Protein AF-A0A2V7BPC4-F1 (afdb_monomer_lite)

Secondary structure (DSSP, 8-state):
-----EEEEEE-HHHHHHHHTPPP-SSPPEEEEEEEEEEEETTEEEEE-SEEEEEEE-SSSEEEEEEE-S-SEEEEEGGGEEEEEE-SSTT------PPPP-

Radius of gyration: 13.96 Å; chains: 1; bounding box: 40×23×40 Å

Foldseek 3Di:
DPPFWWKKFKFWQVVVCVVLVHDDDPDGWIKIFTFTFDDADPFFTKGQGQWMWTQDDDPAGTDIDIRGDPDRIDTDGPNGTPDMGTDPDPDDDDDDDTDHDD

Structure (mmCIF, N/CA/C/O backbone):
data_AF-A0A2V7BPC4-F1
#
_entry.id   AF-A0A2V7BPC4-F1
#
loop_
_atom_site.group_PDB
_atom_site.id
_atom_site.type_symbol
_atom_site.label_atom_id
_atom_site.label_alt_id
_atom_site.label_comp_id
_atom_site.label_asym_id
_atom_site.label_entity_id
_atom_site.label_seq_id
_atom_site.pdbx_PDB_ins_code
_atom_site.Cartn_x
_atom_site.Cartn_y
_atom_site.Cartn_z
_atom_site.occupancy
_atom_site.B_iso_or_equiv
_atom_site.auth_seq_id
_atom_site.auth_comp_id
_atom_site.auth_asym_id
_atom_site.auth_atom_id
_atom_site.pdbx_PDB_model_num
ATOM 1 N N . MET A 1 1 ? -8.084 9.044 25.112 1.00 38.44 1 MET A N 1
ATOM 2 C CA . MET A 1 1 ? -7.661 9.162 23.703 1.00 38.44 1 MET A CA 1
ATOM 3 C C . MET A 1 1 ? -7.183 7.783 23.304 1.00 38.44 1 MET A C 1
ATOM 5 O O . MET A 1 1 ? -6.323 7.268 23.998 1.00 38.44 1 MET A O 1
ATOM 9 N N . MET A 1 2 ? -7.817 7.122 22.333 1.00 43.12 2 MET A N 1
ATOM 10 C CA . MET A 1 2 ? -7.248 5.882 21.795 1.00 43.12 2 MET A CA 1
ATOM 11 C C . MET A 1 2 ? -5.985 6.287 21.044 1.00 43.12 2 MET A C 1
ATOM 13 O O . MET A 1 2 ? -6.077 7.055 20.087 1.00 43.12 2 MET A O 1
ATOM 17 N N . ASP A 1 3 ? -4.828 5.853 21.535 1.00 53.53 3 ASP A N 1
ATOM 18 C CA . ASP A 1 3 ? -3.550 6.068 20.868 1.00 53.53 3 ASP A CA 1
ATOM 19 C C . ASP A 1 3 ? -3.642 5.462 19.469 1.00 53.53 3 ASP A C 1
ATOM 21 O O . ASP A 1 3 ? -3.690 4.242 19.295 1.00 53.53 3 ASP A O 1
ATOM 25 N N . SER A 1 4 ? -3.762 6.334 18.470 1.00 65.56 4 SER A N 1
ATOM 26 C CA . SER A 1 4 ? -3.832 5.942 17.072 1.00 65.56 4 SER A CA 1
ATOM 27 C C . SER A 1 4 ? -2.505 5.280 16.717 1.00 65.56 4 SER A C 1
ATOM 29 O O . SER A 1 4 ? -1.484 5.956 16.612 1.00 65.56 4 SER A O 1
ATOM 31 N N . ARG A 1 5 ? -2.497 3.950 16.591 1.00 82.06 5 ARG A N 1
ATOM 32 C CA . ARG A 1 5 ? -1.279 3.188 16.298 1.00 82.06 5 ARG A CA 1
ATOM 33 C C . ARG A 1 5 ? -0.824 3.509 14.878 1.00 82.06 5 ARG A C 1
ATOM 35 O O . ARG A 1 5 ? -1.560 3.239 13.926 1.00 82.06 5 ARG A O 1
ATOM 42 N N . GLU A 1 6 ? 0.367 4.089 14.745 1.00 88.56 6 GLU A N 1
ATOM 43 C CA . GLU A 1 6 ? 1.011 4.245 13.443 1.00 88.56 6 GLU A CA 1
ATOM 44 C C . GLU A 1 6 ? 1.488 2.889 12.932 1.00 88.56 6 GLU A C 1
ATOM 46 O O . GLU A 1 6 ? 2.037 2.070 13.678 1.00 88.56 6 GLU A O 1
ATOM 51 N N . VAL A 1 7 ? 1.279 2.663 11.640 1.00 91.00 7 VAL A N 1
ATOM 52 C CA . VAL A 1 7 ? 1.662 1.435 10.958 1.00 91.00 7 VAL A CA 1
ATOM 53 C C . VAL A 1 7 ? 2.269 1.711 9.593 1.00 91.00 7 VAL A C 1
ATOM 55 O O . VAL A 1 7 ? 1.973 2.722 8.953 1.00 91.00 7 VAL A O 1
ATOM 58 N N . ALA A 1 8 ? 3.079 0.762 9.132 1.00 92.88 8 ALA A N 1
ATOM 59 C CA . ALA A 1 8 ? 3.435 0.599 7.734 1.00 92.88 8 ALA A CA 1
ATOM 60 C C . ALA A 1 8 ? 2.798 -0.682 7.188 1.00 92.88 8 ALA A C 1
ATOM 62 O O . ALA A 1 8 ? 3.044 -1.775 7.700 1.00 92.88 8 ALA A O 1
ATOM 63 N N . VAL A 1 9 ? 1.987 -0.552 6.143 1.00 94.81 9 VAL A N 1
ATOM 64 C CA . VAL A 1 9 ? 1.338 -1.676 5.462 1.00 94.81 9 VAL A CA 1
ATOM 65 C C . VAL A 1 9 ? 2.007 -1.901 4.121 1.00 94.81 9 VAL A C 1
ATOM 67 O O . VAL A 1 9 ? 1.973 -1.029 3.258 1.00 94.81 9 VAL A O 1
ATOM 70 N N . TRP A 1 10 ? 2.614 -3.069 3.950 1.00 96.31 10 TRP A N 1
ATOM 71 C CA . TRP A 1 10 ? 3.274 -3.469 2.712 1.00 96.31 10 TRP A CA 1
ATOM 72 C C . TRP A 1 10 ? 2.291 -4.182 1.797 1.00 96.31 10 TRP A C 1
ATOM 74 O O . TRP A 1 10 ? 1.556 -5.055 2.260 1.00 96.31 10 TRP A O 1
ATOM 84 N N . LEU A 1 11 ? 2.295 -3.834 0.510 1.00 97.19 11 LEU A N 1
ATOM 85 C CA . LEU A 1 11 ? 1.298 -4.307 -0.450 1.00 97.19 11 LEU A CA 1
ATOM 86 C C . LEU A 1 11 ? 1.896 -5.140 -1.582 1.0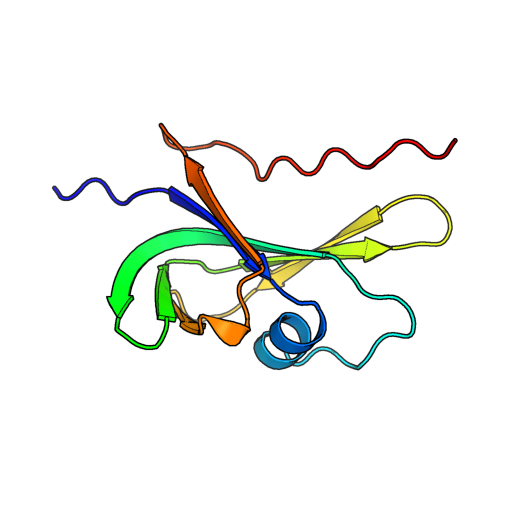0 97.19 11 LEU A C 1
ATOM 88 O O . LEU A 1 11 ? 3.031 -4.907 -2.012 1.00 97.19 11 LEU A O 1
ATOM 92 N N . HIS A 1 12 ? 1.087 -6.056 -2.114 1.00 97.00 12 HIS A N 1
ATOM 93 C CA . HIS A 1 12 ? 1.356 -6.695 -3.399 1.00 97.00 12 HIS A CA 1
ATOM 94 C C . HIS A 1 12 ? 1.307 -5.662 -4.542 1.00 97.00 12 HIS A C 1
ATOM 96 O O . HIS A 1 12 ? 0.473 -4.756 -4.539 1.00 97.00 12 HIS A O 1
ATOM 102 N N . ASP A 1 13 ? 2.221 -5.782 -5.515 1.00 96.56 13 ASP A N 1
ATOM 103 C CA . ASP A 1 13 ? 2.388 -4.804 -6.605 1.00 96.56 13 ASP A CA 1
ATOM 104 C C . ASP A 1 13 ? 1.125 -4.642 -7.461 1.00 96.56 13 ASP A C 1
ATOM 106 O O . ASP A 1 13 ? 0.748 -3.523 -7.797 1.00 96.56 13 ASP A O 1
ATOM 110 N N . ASP A 1 14 ? 0.444 -5.742 -7.771 1.00 95.94 14 ASP A N 1
ATOM 111 C CA . ASP A 1 14 ? -0.797 -5.754 -8.546 1.00 95.94 14 ASP A CA 1
ATOM 112 C C . ASP A 1 14 ? -1.928 -4.996 -7.834 1.00 95.94 14 ASP A C 1
ATOM 114 O O . ASP A 1 14 ? -2.555 -4.115 -8.424 1.00 95.94 14 ASP A O 1
ATOM 118 N N . HIS A 1 15 ? -2.132 -5.259 -6.544 1.00 95.88 15 HIS A N 1
ATOM 119 C CA . HIS A 1 15 ? -3.142 -4.589 -5.732 1.00 95.88 15 HIS A CA 1
ATOM 120 C C . HIS A 1 15 ? -2.811 -3.109 -5.533 1.00 95.88 15 HIS A C 1
ATOM 122 O O . HIS A 1 15 ? -3.685 -2.257 -5.681 1.00 95.88 15 HIS A O 1
ATOM 128 N N . ALA A 1 16 ? -1.548 -2.777 -5.255 1.00 95.88 16 ALA A N 1
ATOM 129 C CA . ALA A 1 16 ? -1.123 -1.393 -5.088 1.00 95.88 16 ALA A CA 1
ATOM 130 C C . ALA A 1 16 ? -1.326 -0.570 -6.369 1.00 95.88 16 ALA A C 1
ATOM 132 O O . ALA A 1 16 ? -1.838 0.549 -6.305 1.00 95.88 16 ALA A O 1
ATOM 133 N N . ARG A 1 17 ? -1.012 -1.141 -7.541 1.00 95.56 17 ARG A N 1
ATOM 134 C CA . ARG A 1 17 ? -1.283 -0.505 -8.840 1.00 95.56 17 ARG A CA 1
ATOM 135 C C . ARG A 1 17 ? -2.767 -0.260 -9.065 1.00 95.56 17 ARG A C 1
ATOM 137 O O . ARG A 1 17 ? -3.120 0.822 -9.526 1.00 95.56 17 ARG A O 1
ATOM 144 N N . LEU A 1 18 ? -3.621 -1.226 -8.720 1.00 94.06 18 LEU A N 1
ATOM 145 C CA . LEU A 1 18 ? -5.074 -1.067 -8.813 1.00 94.06 18 LEU A CA 1
ATOM 146 C C . LEU A 1 18 ? -5.582 0.053 -7.898 1.00 94.06 18 LEU A C 1
ATOM 148 O O . LEU A 1 18 ? -6.419 0.842 -8.329 1.00 94.06 18 LEU A O 1
ATOM 152 N N . ILE A 1 19 ? -5.048 0.164 -6.677 1.00 91.88 19 ILE A N 1
ATOM 153 C CA . ILE A 1 19 ? -5.421 1.220 -5.723 1.00 91.88 19 ILE A CA 1
ATOM 154 C C . ILE A 1 19 ? -5.086 2.611 -6.276 1.00 91.88 19 ILE A C 1
ATOM 156 O O . ILE A 1 19 ? -5.916 3.514 -6.200 1.00 91.88 19 ILE A O 1
ATOM 160 N N . VAL A 1 20 ? -3.886 2.795 -6.839 1.00 92.19 20 VAL A N 1
ATOM 161 C CA . VAL A 1 20 ? -3.422 4.115 -7.313 1.00 92.19 20 VAL A CA 1
ATOM 162 C C . VAL A 1 20 ? -3.738 4.397 -8.789 1.00 92.19 20 VAL A C 1
ATOM 164 O O . VAL A 1 20 ? -3.405 5.467 -9.292 1.00 92.19 20 VAL A O 1
ATOM 167 N N . GLY A 1 21 ? -4.344 3.446 -9.506 1.00 92.75 21 GLY A N 1
ATOM 168 C CA . GLY A 1 21 ? -4.596 3.549 -10.947 1.00 92.75 21 GLY A CA 1
ATOM 169 C C . GLY A 1 21 ? -3.323 3.548 -11.805 1.00 92.75 21 GLY A C 1
ATOM 170 O O . GLY A 1 21 ? -3.306 4.131 -12.889 1.00 92.75 21 GLY A O 1
ATOM 171 N N . ALA A 1 22 ? -2.239 2.927 -11.333 1.00 92.75 22 ALA A N 1
ATOM 172 C CA . ALA A 1 22 ? -0.989 2.839 -12.083 1.00 92.75 22 ALA A CA 1
ATOM 173 C C . ALA A 1 22 ? -1.070 1.780 -13.192 1.00 92.75 22 AL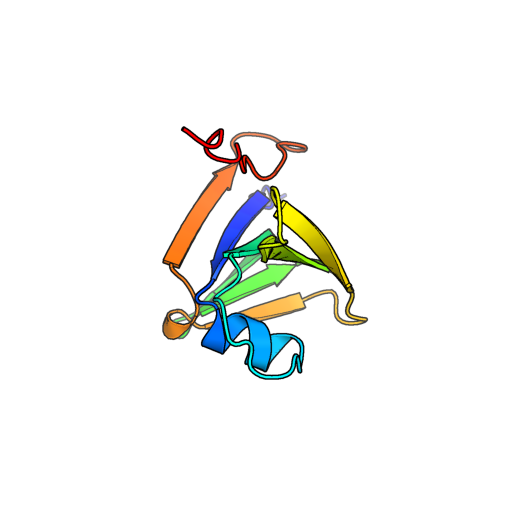A A C 1
ATOM 175 O O . ALA A 1 22 ? -1.641 0.704 -13.021 1.00 92.75 22 ALA A O 1
ATOM 176 N N . ALA A 1 23 ? -0.422 2.061 -14.325 1.00 91.81 23 ALA A N 1
ATOM 177 C CA . ALA A 1 23 ? -0.289 1.096 -15.410 1.00 91.81 23 ALA A CA 1
ATOM 178 C C . ALA A 1 23 ? 0.482 -0.169 -14.962 1.00 91.81 23 ALA A C 1
ATOM 180 O O . ALA A 1 23 ? 1.319 -0.094 -14.049 1.00 91.81 23 ALA A O 1
ATOM 181 N N . PRO A 1 24 ? 0.265 -1.320 -15.628 1.00 89.06 24 PRO A N 1
ATOM 182 C CA . PRO A 1 24 ? 1.098 -2.505 -15.443 1.00 89.06 24 PRO A CA 1
ATOM 183 C C . PRO A 1 24 ? 2.583 -2.189 -15.671 1.00 89.06 24 PRO A C 1
ATOM 185 O O . PRO A 1 24 ? 2.923 -1.366 -16.523 1.00 89.06 24 PRO A O 1
ATOM 188 N N . ALA A 1 25 ? 3.477 -2.852 -14.935 1.00 87.56 25 ALA A N 1
ATOM 189 C CA . ALA A 1 25 ? 4.921 -2.718 -15.126 1.00 87.56 25 ALA A CA 1
ATOM 190 C C . ALA A 1 25 ? 5.587 -4.061 -15.419 1.00 87.56 25 ALA A C 1
ATOM 192 O O . ALA A 1 25 ? 5.202 -5.097 -14.889 1.00 87.56 25 ALA A O 1
ATOM 193 N N . ASN A 1 26 ? 6.661 -4.012 -16.210 1.00 86.00 26 ASN A N 1
ATOM 194 C CA . ASN A 1 26 ? 7.472 -5.188 -16.543 1.00 86.00 26 ASN A CA 1
ATOM 195 C C . ASN A 1 26 ? 8.308 -5.700 -15.359 1.00 86.00 26 ASN A C 1
ATOM 197 O O . ASN A 1 26 ? 8.798 -6.825 -15.390 1.00 86.00 26 ASN A O 1
ATOM 201 N N . LYS A 1 27 ? 8.522 -4.863 -14.337 1.00 89.88 27 LYS A N 1
ATOM 202 C CA . LYS A 1 27 ? 9.206 -5.224 -13.094 1.00 89.88 27 LYS A CA 1
ATOM 203 C C . LYS A 1 27 ? 8.315 -4.824 -11.918 1.00 89.88 27 LYS A C 1
ATOM 205 O O . LYS A 1 27 ? 7.869 -3.674 -11.908 1.00 89.88 27 LYS A O 1
ATOM 210 N N . PRO A 1 28 ? 8.081 -5.720 -10.947 1.00 92.81 28 PRO A N 1
ATOM 211 C CA . PRO A 1 28 ? 7.274 -5.394 -9.782 1.00 92.81 28 PRO A CA 1
ATOM 212 C C . PRO A 1 28 ? 7.976 -4.332 -8.929 1.00 92.81 28 PRO A C 1
ATOM 214 O O . PRO A 1 28 ? 9.186 -4.407 -8.691 1.00 92.81 28 PRO A O 1
ATOM 217 N N . SER A 1 29 ? 7.210 -3.350 -8.462 1.00 94.75 29 SER A N 1
ATOM 218 C CA . SER A 1 29 ? 7.635 -2.383 -7.452 1.00 94.75 29 SER A CA 1
ATOM 219 C C . SER A 1 29 ? 7.312 -2.926 -6.056 1.00 94.75 29 SER A C 1
A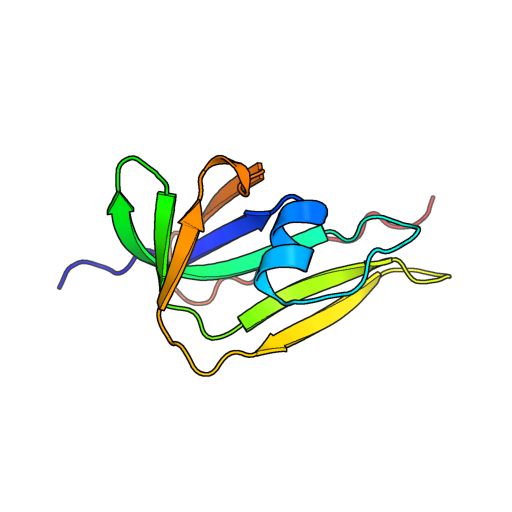TOM 221 O O . SER A 1 29 ? 6.470 -3.810 -5.893 1.00 94.75 29 SER A O 1
ATOM 223 N N . ARG A 1 30 ? 7.977 -2.402 -5.021 1.00 95.25 30 ARG A N 1
ATOM 224 C CA . ARG A 1 30 ? 7.512 -2.594 -3.637 1.00 95.25 30 ARG A CA 1
ATOM 225 C C . ARG A 1 30 ? 6.649 -1.409 -3.242 1.00 95.25 30 ARG A C 1
ATOM 227 O O . ARG A 1 30 ? 6.933 -0.288 -3.655 1.00 95.25 30 ARG A O 1
ATOM 234 N N . TRP A 1 31 ? 5.633 -1.655 -2.429 1.00 96.62 31 TRP A N 1
ATOM 235 C CA . TRP A 1 31 ? 4.644 -0.644 -2.080 1.00 96.62 31 TRP A CA 1
ATOM 236 C C . TRP A 1 31 ? 4.397 -0.638 -0.585 1.00 96.62 31 TRP A C 1
ATOM 238 O O . TRP A 1 31 ? 4.310 -1.704 0.027 1.00 96.62 31 TRP A O 1
ATOM 248 N N . ALA A 1 32 ? 4.276 0.557 -0.018 1.00 95.69 32 ALA A N 1
ATOM 249 C CA . ALA A 1 32 ? 3.983 0.729 1.391 1.00 95.69 32 ALA A CA 1
ATOM 250 C C . ALA A 1 32 ? 3.027 1.896 1.632 1.00 95.69 32 ALA A C 1
ATOM 252 O O . ALA A 1 32 ? 3.082 2.925 0.956 1.00 95.69 32 ALA A O 1
ATOM 253 N N . ILE A 1 33 ? 2.175 1.735 2.636 1.00 93.69 33 ILE A N 1
ATOM 254 C CA . ILE A 1 33 ? 1.320 2.786 3.173 1.00 93.69 33 ILE A CA 1
ATOM 255 C C . ILE A 1 33 ? 1.772 3.071 4.592 1.00 93.69 33 ILE A C 1
ATOM 257 O O . ILE A 1 33 ? 1.704 2.177 5.432 1.00 93.69 33 ILE A O 1
ATOM 261 N N . GLN A 1 34 ? 2.190 4.303 4.865 1.00 91.38 34 GLN A N 1
ATOM 262 C CA . GLN A 1 34 ? 2.330 4.782 6.235 1.00 91.38 34 GLN A CA 1
ATOM 263 C C . GLN A 1 34 ? 1.049 5.502 6.631 1.00 91.38 34 GLN A C 1
ATOM 265 O O . GLN A 1 34 ? 0.531 6.332 5.881 1.00 91.38 34 GLN A O 1
ATOM 270 N N . GLY A 1 35 ? 0.519 5.168 7.797 1.00 90.00 35 GLY A N 1
ATOM 271 C CA . GLY A 1 35 ? -0.709 5.779 8.271 1.00 90.00 35 GLY A CA 1
ATOM 272 C C . GLY A 1 35 ? -1.072 5.331 9.669 1.00 90.00 35 GLY A C 1
ATOM 273 O O . GLY A 1 35 ? -0.324 4.617 10.335 1.00 90.00 35 GLY A O 1
ATOM 274 N N . ALA A 1 36 ? -2.248 5.756 10.105 1.00 90.88 36 ALA A N 1
ATOM 275 C CA . ALA A 1 36 ? -2.760 5.462 11.430 1.00 90.88 36 ALA A CA 1
ATOM 276 C C . ALA A 1 36 ? -3.973 4.531 11.330 1.00 90.88 36 ALA A C 1
ATOM 278 O O . ALA A 1 36 ? -4.862 4.768 10.509 1.00 90.88 36 ALA A O 1
ATOM 279 N N . ILE A 1 37 ? -4.023 3.479 12.152 1.00 91.69 37 ILE A N 1
ATOM 280 C CA . ILE A 1 37 ? -5.185 2.580 12.184 1.00 91.69 37 ILE A CA 1
ATOM 281 C C . ILE A 1 37 ? -6.414 3.360 12.657 1.00 91.69 37 ILE A C 1
ATOM 283 O O . ILE A 1 37 ? -6.395 3.965 13.728 1.00 91.69 37 ILE A O 1
ATOM 287 N N . VAL A 1 38 ? -7.486 3.313 11.864 1.00 93.12 38 VAL A N 1
ATOM 288 C CA . VAL A 1 38 ? -8.809 3.825 12.247 1.00 93.12 38 VAL A CA 1
ATOM 289 C C . VAL A 1 38 ? -9.646 2.696 12.835 1.00 93.12 38 VAL A C 1
ATOM 291 O O . VAL A 1 38 ? -10.148 2.819 13.948 1.00 93.12 38 VAL A O 1
ATOM 294 N N . GLU A 1 39 ? -9.778 1.598 12.093 1.00 93.44 39 GLU A N 1
ATOM 295 C CA . GLU A 1 39 ? -10.623 0.457 12.444 1.00 93.44 39 GLU A CA 1
ATOM 296 C C . GLU A 1 39 ? -10.167 -0.791 11.680 1.00 93.44 39 GLU A C 1
ATOM 298 O O . GLU A 1 39 ? -9.762 -0.705 10.519 1.00 93.44 39 GLU A O 1
ATOM 303 N N . GLU A 1 40 ? -10.271 -1.954 12.316 1.00 94.25 40 GLU A N 1
ATOM 304 C CA . GLU A 1 40 ? -10.138 -3.253 11.660 1.00 94.25 40 GLU A CA 1
ATOM 305 C C . GLU A 1 40 ? -11.526 -3.849 11.404 1.00 94.25 40 GLU A C 1
ATOM 307 O O . GLU A 1 40 ? -12.363 -3.901 12.305 1.00 94.25 40 GLU A O 1
ATOM 312 N N . VAL A 1 41 ? -11.765 -4.320 10.180 1.00 95.12 41 VAL A N 1
ATOM 313 C CA . VAL A 1 41 ? -13.018 -4.964 9.770 1.00 95.12 41 VAL A CA 1
ATOM 314 C C . VAL A 1 41 ? -12.727 -6.329 9.146 1.00 95.12 41 VAL A C 1
ATOM 316 O O . VAL A 1 41 ? -11.617 -6.606 8.700 1.00 95.12 41 VAL A O 1
ATOM 319 N N . GLY A 1 42 ? -13.735 -7.200 9.041 1.00 97.00 42 GLY A N 1
ATOM 320 C CA . GLY A 1 42 ? -13.528 -8.586 8.585 1.00 97.00 42 GLY A CA 1
ATOM 321 C C . GLY A 1 42 ? -12.847 -8.736 7.213 1.00 97.00 42 GLY A C 1
ATOM 322 O O . GLY A 1 42 ? -12.209 -9.751 6.956 1.00 97.00 42 GLY A O 1
ATOM 323 N N . VAL A 1 43 ? -12.940 -7.725 6.344 1.00 96.44 43 VAL A N 1
ATOM 324 C CA . VAL A 1 43 ? -12.354 -7.734 4.991 1.00 96.44 43 VAL A CA 1
ATOM 325 C C . VAL A 1 43 ? -11.044 -6.949 4.863 1.00 96.44 43 VAL A C 1
ATOM 327 O O . VAL A 1 43 ? -10.407 -7.026 3.811 1.00 96.44 43 VAL A O 1
ATOM 330 N N . GLY A 1 44 ? -10.650 -6.169 5.874 1.00 96.50 44 GLY A N 1
ATOM 331 C CA . GLY A 1 44 ? -9.485 -5.297 5.760 1.00 96.50 44 GLY A CA 1
ATOM 332 C C . GLY A 1 44 ? -9.267 -4.331 6.920 1.00 96.50 44 GLY A C 1
ATOM 333 O O . GLY A 1 44 ? -9.913 -4.392 7.963 1.00 96.50 44 GLY A O 1
ATOM 334 N N . LEU A 1 45 ? -8.364 -3.386 6.684 1.00 95.00 45 LEU A N 1
ATOM 335 C CA . LEU A 1 45 ? -7.941 -2.367 7.633 1.00 95.00 45 LEU A CA 1
ATOM 336 C C . LEU A 1 45 ? -8.245 -0.973 7.087 1.00 95.00 45 LEU A C 1
ATOM 338 O O . LEU A 1 45 ? -7.762 -0.604 6.013 1.00 95.00 45 LEU A O 1
ATOM 342 N N . TRP A 1 46 ? -9.007 -0.180 7.835 1.00 94.75 46 TRP A N 1
ATOM 343 C CA . TRP A 1 46 ? -9.151 1.245 7.565 1.00 94.75 46 TRP A CA 1
ATOM 344 C C . TRP A 1 46 ? -7.930 1.993 8.088 1.00 94.75 46 TRP A C 1
ATOM 346 O O . TRP A 1 46 ? -7.646 2.006 9.289 1.00 94.75 46 TRP A O 1
ATOM 356 N N . LEU A 1 47 ? -7.220 2.646 7.171 1.00 93.00 47 LEU A N 1
ATOM 357 C CA . LEU A 1 47 ? -6.054 3.465 7.468 1.00 93.00 47 LEU A CA 1
ATOM 358 C C . LEU A 1 47 ? -6.352 4.924 7.194 1.00 93.00 47 LEU A C 1
ATOM 360 O O . LEU A 1 47 ? -6.872 5.267 6.133 1.00 93.00 47 LEU A O 1
ATOM 364 N N . ARG A 1 48 ? -5.939 5.787 8.121 1.00 92.38 48 ARG A N 1
ATOM 365 C CA . ARG A 1 48 ? -5.824 7.216 7.872 1.00 92.38 48 ARG A CA 1
ATOM 366 C C . ARG A 1 48 ? -4.466 7.512 7.250 1.00 92.38 48 ARG A C 1
ATOM 368 O O . ARG A 1 48 ? -3.444 7.312 7.902 1.00 92.38 48 ARG A O 1
ATOM 375 N N . THR A 1 49 ? -4.462 7.968 6.007 1.00 90.81 49 THR A N 1
ATOM 376 C CA . THR A 1 49 ? -3.262 8.287 5.223 1.00 90.81 49 THR A CA 1
ATOM 377 C C . THR A 1 49 ? -3.648 9.199 4.059 1.00 90.81 49 THR A C 1
ATOM 379 O O . THR A 1 49 ? -4.813 9.229 3.668 1.00 90.81 49 THR A O 1
ATOM 382 N N . ASP A 1 50 ? -2.684 9.921 3.502 1.00 91.19 50 ASP A N 1
ATOM 383 C CA . ASP A 1 50 ? -2.829 10.716 2.280 1.00 91.19 50 ASP A CA 1
ATOM 384 C C . ASP A 1 50 ? -1.899 10.239 1.150 1.00 91.19 50 ASP A C 1
ATOM 386 O O . ASP A 1 50 ? -1.942 10.790 0.048 1.00 91.19 50 ASP A O 1
ATOM 390 N N . THR A 1 51 ? -1.066 9.220 1.411 1.00 91.69 51 THR A N 1
ATOM 391 C CA . THR A 1 51 ? 0.041 8.844 0.530 1.00 91.69 51 THR A CA 1
ATOM 392 C C . THR A 1 51 ? 0.272 7.331 0.489 1.00 91.69 51 THR A C 1
ATOM 394 O O . THR A 1 51 ? 0.313 6.661 1.519 1.00 91.69 51 THR A O 1
ATOM 397 N N . ILE A 1 52 ? 0.518 6.791 -0.708 1.00 94.12 52 ILE A N 1
ATOM 398 C CA . ILE A 1 52 ? 1.129 5.467 -0.905 1.00 94.12 52 ILE A CA 1
ATOM 399 C C . ILE A 1 52 ? 2.512 5.659 -1.516 1.00 94.12 52 ILE A C 1
ATOM 401 O O . ILE A 1 52 ? 2.688 6.387 -2.494 1.00 94.12 52 ILE A O 1
ATOM 405 N N . GLN A 1 53 ? 3.502 4.986 -0.945 1.00 95.19 53 GLN A N 1
ATOM 406 C CA . GLN A 1 53 ? 4.878 5.011 -1.414 1.00 95.19 53 GLN A CA 1
ATOM 407 C C . GLN A 1 53 ? 5.135 3.824 -2.343 1.00 95.19 53 GLN A C 1
ATOM 409 O O . GLN A 1 53 ? 4.924 2.670 -1.975 1.00 95.19 53 GLN A O 1
ATOM 414 N N . GLU A 1 54 ? 5.629 4.111 -3.543 1.00 95.94 54 GLU A N 1
ATOM 415 C CA . GLU A 1 54 ? 6.159 3.131 -4.485 1.00 95.94 54 GLU A CA 1
ATOM 416 C C . GLU A 1 54 ? 7.687 3.183 -4.466 1.00 95.94 54 GLU A C 1
ATOM 418 O O . GLU A 1 54 ? 8.296 4.196 -4.804 1.00 95.94 54 GLU A O 1
ATOM 423 N N . PHE A 1 55 ? 8.319 2.061 -4.156 1.00 94.56 55 PHE A N 1
ATOM 424 C CA . PHE A 1 55 ? 9.751 1.843 -4.305 1.00 94.56 55 PHE A CA 1
ATOM 425 C C . PHE A 1 55 ? 9.998 1.187 -5.665 1.00 94.56 55 PHE A C 1
ATOM 427 O O . PHE A 1 55 ? 10.026 -0.042 -5.798 1.00 94.56 55 PHE A O 1
ATOM 434 N N . ARG A 1 56 ? 10.127 2.028 -6.694 1.00 93.00 56 ARG A N 1
ATOM 435 C CA . ARG A 1 56 ? 10.243 1.617 -8.094 1.00 93.00 56 ARG A CA 1
ATOM 436 C C . ARG A 1 56 ? 11.679 1.211 -8.439 1.00 93.00 56 ARG A C 1
ATOM 438 O O . ARG A 1 56 ? 12.582 2.044 -8.305 1.00 93.00 56 ARG A O 1
ATOM 445 N N . PRO A 1 57 ? 11.915 -0.008 -8.955 1.00 91.44 57 PRO A N 1
ATOM 446 C CA . PRO A 1 57 ? 13.218 -0.386 -9.488 1.00 91.44 57 PRO A CA 1
ATOM 447 C C . PRO A 1 57 ? 13.590 0.491 -10.688 1.00 91.44 57 PRO A C 1
ATOM 449 O O . PRO A 1 57 ? 12.805 0.645 -11.626 1.00 91.44 57 PRO A O 1
ATOM 452 N N . ILE A 1 58 ? 14.801 1.041 -10.680 1.00 89.56 58 ILE A N 1
ATOM 453 C CA . ILE A 1 58 ? 15.395 1.748 -11.824 1.00 89.56 58 ILE A CA 1
ATOM 454 C C . ILE A 1 58 ? 16.644 0.995 -12.297 1.00 89.56 58 ILE A C 1
ATOM 456 O O . ILE A 1 58 ? 16.984 -0.046 -11.741 1.00 89.56 58 ILE A O 1
ATOM 460 N N . ALA A 1 59 ? 17.306 1.471 -13.358 1.00 87.69 59 ALA A N 1
ATOM 461 C CA . ALA A 1 59 ? 18.477 0.792 -13.924 1.00 87.69 59 ALA A CA 1
ATOM 462 C C . ALA A 1 59 ? 19.558 0.500 -12.868 1.00 87.69 59 ALA A C 1
ATOM 464 O O . ALA A 1 59 ? 20.144 -0.577 -12.875 1.00 87.69 59 ALA A O 1
ATOM 465 N N . ILE A 1 60 ? 19.773 1.442 -11.945 1.00 87.88 60 ILE A N 1
ATOM 466 C CA . ILE A 1 60 ? 20.665 1.291 -10.796 1.00 87.88 60 ILE A CA 1
ATOM 467 C C . ILE A 1 60 ? 19.949 1.869 -9.573 1.00 87.88 60 ILE A C 1
ATOM 469 O O . ILE A 1 60 ? 19.730 3.076 -9.494 1.00 87.88 60 ILE A O 1
ATOM 473 N N . GLY A 1 61 ? 19.572 1.002 -8.632 1.00 87.69 61 GLY A N 1
ATOM 474 C CA . GLY A 1 61 ? 18.922 1.386 -7.378 1.00 87.69 61 GLY A CA 1
ATOM 475 C C . GLY A 1 61 ? 17.393 1.461 -7.443 1.00 87.69 61 GLY A C 1
ATOM 476 O O . GLY A 1 61 ? 16.735 0.782 -8.236 1.00 87.69 61 GLY A O 1
ATOM 477 N N . VAL A 1 62 ? 16.822 2.275 -6.554 1.00 90.56 62 VAL A N 1
ATOM 478 C CA . VAL A 1 62 ? 15.377 2.384 -6.322 1.00 90.56 62 VAL A CA 1
ATOM 479 C C . VAL A 1 62 ? 14.984 3.855 -6.286 1.00 90.56 62 VAL A C 1
ATOM 481 O O . VAL A 1 62 ? 15.621 4.655 -5.605 1.00 90.56 62 VAL A O 1
ATOM 484 N N . LYS A 1 63 ? 13.917 4.209 -7.005 1.00 91.19 63 LYS A N 1
ATOM 485 C CA . LYS A 1 63 ? 13.288 5.529 -6.942 1.00 91.19 63 LYS A CA 1
ATOM 486 C C . LYS A 1 63 ? 12.018 5.440 -6.105 1.00 91.19 63 LYS A C 1
ATOM 488 O O . LYS A 1 63 ? 11.133 4.655 -6.434 1.00 91.19 63 LYS A O 1
ATOM 493 N N . GLN A 1 64 ? 11.900 6.283 -5.085 1.00 93.44 64 GLN A N 1
ATOM 494 C CA . GLN A 1 64 ? 10.641 6.454 -4.369 1.00 93.44 64 GLN A CA 1
ATOM 495 C C . GLN A 1 64 ? 9.701 7.378 -5.159 1.00 93.44 64 GLN A C 1
ATOM 497 O O . GLN A 1 64 ? 10.108 8.444 -5.627 1.00 93.44 64 GLN A O 1
ATOM 502 N N . VAL A 1 65 ? 8.445 6.966 -5.317 1.00 94.00 65 VAL A N 1
ATOM 503 C CA . VAL A 1 65 ? 7.358 7.768 -5.888 1.00 94.00 65 VAL A CA 1
ATOM 504 C C . VAL A 1 65 ? 6.228 7.822 -4.866 1.00 94.00 65 VAL A C 1
ATOM 506 O O . VAL A 1 65 ? 5.776 6.784 -4.394 1.00 94.00 65 VAL A O 1
ATOM 509 N N . ASN A 1 66 ? 5.779 9.027 -4.525 1.00 94.06 66 ASN A N 1
ATOM 510 C CA . ASN A 1 66 ? 4.681 9.235 -3.587 1.00 94.06 66 ASN A CA 1
ATOM 511 C C . ASN A 1 66 ? 3.397 9.502 -4.376 1.00 94.06 66 ASN A C 1
ATOM 513 O O . ASN A 1 66 ? 3.303 10.496 -5.097 1.00 94.06 66 ASN A O 1
ATOM 517 N N . TRP A 1 67 ? 2.428 8.604 -4.246 1.00 94.31 67 TRP A N 1
ATOM 518 C CA . TRP A 1 67 ? 1.096 8.724 -4.824 1.00 94.31 67 TRP A CA 1
ATOM 519 C C . TRP A 1 67 ? 0.185 9.373 -3.789 1.00 94.31 67 TRP A C 1
ATOM 521 O O . TRP A 1 67 ? -0.025 8.783 -2.735 1.00 94.31 67 TRP A O 1
ATOM 531 N N . GLN A 1 68 ? -0.305 10.580 -4.067 1.00 91.38 68 GLN A N 1
ATOM 532 C CA . GLN A 1 68 ? -1.166 11.336 -3.153 1.00 91.38 68 GLN A CA 1
ATOM 533 C C . GLN A 1 68 ? -2.644 11.165 -3.508 1.00 91.38 68 GLN A C 1
ATOM 535 O O . GLN A 1 68 ? -2.994 11.109 -4.690 1.00 91.38 68 GLN A O 1
ATOM 540 N N . PHE A 1 69 ? -3.520 11.158 -2.502 1.00 82.88 69 PHE A N 1
ATOM 541 C CA . PHE A 1 69 ? -4.976 11.108 -2.693 1.00 82.88 69 PHE A CA 1
ATOM 542 C C . PHE A 1 69 ? -5.675 12.157 -1.833 1.00 82.88 69 PHE A C 1
ATOM 544 O O . PHE A 1 69 ? -5.211 12.517 -0.758 1.00 82.88 69 PHE A O 1
ATOM 551 N N . ALA A 1 70 ? -6.840 12.617 -2.293 1.00 75.94 70 ALA A N 1
ATOM 552 C CA . ALA A 1 70 ? -7.656 13.578 -1.551 1.00 75.94 70 ALA A CA 1
ATOM 553 C C . ALA A 1 70 ? -8.379 12.957 -0.338 1.00 75.94 70 ALA A C 1
ATOM 555 O O . ALA A 1 70 ? -8.779 13.679 0.575 1.00 75.94 70 ALA A O 1
ATOM 556 N N . SER A 1 71 ? -8.580 11.631 -0.330 1.00 70.44 71 SER A N 1
ATOM 557 C CA . SER A 1 71 ? -9.199 10.936 0.803 1.00 70.44 71 SER A CA 1
ATOM 558 C C . SER A 1 71 ? -8.187 10.754 1.921 1.00 70.44 71 SER A C 1
ATOM 560 O O . SER A 1 71 ? -7.078 10.292 1.682 1.00 70.44 71 SER A O 1
ATOM 562 N N . THR A 1 72 ? -8.608 11.054 3.148 1.00 80.62 72 THR A N 1
ATOM 563 C CA . THR A 1 72 ? -7.791 10.833 4.344 1.00 80.62 72 THR A CA 1
ATOM 564 C C . THR A 1 72 ? -7.980 9.444 4.938 1.00 80.62 72 THR A C 1
ATOM 566 O O . THR A 1 72 ? -7.276 9.122 5.884 1.00 80.62 72 THR A O 1
ATOM 569 N N . GLN A 1 73 ? -8.919 8.631 4.433 1.00 90.81 73 GLN A N 1
ATOM 570 C CA . GLN A 1 73 ? -9.136 7.251 4.877 1.00 90.81 73 GLN A CA 1
ATOM 571 C C . GLN A 1 73 ? -9.253 6.294 3.688 1.00 90.81 73 GLN A C 1
ATOM 573 O O . GLN A 1 73 ? -9.949 6.585 2.710 1.00 90.81 73 GLN A O 1
ATOM 578 N N . LEU A 1 74 ? -8.585 5.147 3.787 1.00 91.06 74 LEU A N 1
ATOM 579 C CA . LEU A 1 74 ? -8.531 4.119 2.754 1.00 91.06 74 LEU A CA 1
ATOM 580 C C . LEU A 1 74 ? -8.707 2.737 3.392 1.00 91.06 74 LEU A C 1
ATOM 582 O O . LEU A 1 74 ? -8.027 2.412 4.365 1.00 91.06 74 LEU A O 1
ATOM 586 N N . LEU A 1 75 ? -9.613 1.929 2.838 1.00 93.75 75 LEU A N 1
ATOM 587 C CA . LEU A 1 75 ? -9.750 0.523 3.210 1.00 93.75 75 LEU A CA 1
ATOM 588 C C . LEU A 1 75 ? -8.720 -0.296 2.439 1.00 93.75 75 LEU A C 1
ATOM 590 O O . LEU A 1 75 ? -8.810 -0.419 1.217 1.00 93.75 75 LEU A O 1
ATOM 594 N N . ILE A 1 76 ? -7.778 -0.895 3.159 1.00 95.00 76 ILE A N 1
ATOM 595 C CA . ILE A 1 76 ? -6.836 -1.861 2.602 1.00 95.00 76 ILE A CA 1
ATOM 596 C C . ILE A 1 76 ? -7.373 -3.253 2.863 1.00 95.00 76 ILE A C 1
ATOM 598 O O . ILE A 1 76 ? -7.450 -3.697 4.007 1.00 95.00 76 ILE A O 1
ATOM 602 N N . ARG A 1 77 ? -7.771 -3.939 1.795 1.00 97.00 77 ARG A N 1
ATOM 603 C CA . ARG A 1 77 ? -8.255 -5.313 1.890 1.00 97.00 77 ARG A CA 1
ATOM 604 C C . ARG A 1 77 ? -7.118 -6.269 2.242 1.00 97.00 77 ARG A C 1
ATOM 606 O O . ARG A 1 77 ? -5.985 -6.057 1.817 1.00 97.00 77 ARG A O 1
ATOM 613 N N . TRP A 1 78 ? -7.427 -7.337 2.977 1.00 96.88 78 TRP A N 1
ATOM 614 C CA . TRP A 1 78 ? -6.418 -8.306 3.424 1.00 96.88 78 TRP A CA 1
ATOM 615 C C . TRP A 1 78 ? -5.662 -8.994 2.283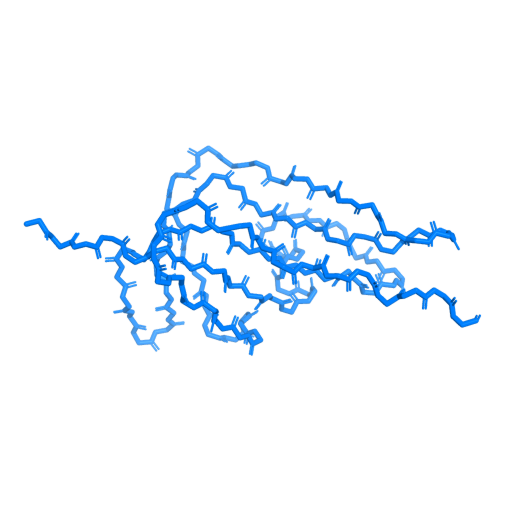 1.00 96.88 78 TRP A C 1
ATOM 617 O O . TRP A 1 78 ? -4.485 -9.292 2.436 1.00 96.88 78 TRP A O 1
ATOM 627 N N . ASP A 1 79 ? -6.307 -9.193 1.132 1.00 96.94 79 ASP A N 1
ATOM 628 C CA . ASP A 1 79 ? -5.690 -9.761 -0.076 1.00 96.94 79 ASP A CA 1
ATOM 629 C C . ASP A 1 79 ? -4.618 -8.856 -0.705 1.00 96.94 79 ASP A C 1
ATOM 631 O O . ASP A 1 79 ? -3.714 -9.347 -1.377 1.00 96.94 79 ASP A O 1
ATOM 635 N N . ALA A 1 80 ? -4.658 -7.550 -0.432 1.00 96.69 80 ALA A N 1
ATOM 636 C CA . ALA A 1 80 ? -3.630 -6.613 -0.863 1.00 96.69 80 ALA A CA 1
ATOM 637 C C . ALA A 1 80 ? -2.390 -6.603 0.047 1.00 96.69 80 ALA A C 1
ATOM 639 O O . ALA A 1 80 ? -1.350 -6.092 -0.371 1.00 96.69 80 ALA A O 1
ATOM 640 N N . VAL A 1 81 ? -2.484 -7.120 1.279 1.00 96.69 81 VAL A N 1
ATOM 641 C CA . VAL A 1 81 ? -1.467 -6.955 2.330 1.00 96.69 81 VAL A CA 1
ATOM 642 C C . VAL A 1 81 ? -0.457 -8.101 2.326 1.00 96.69 81 VAL A C 1
ATOM 644 O O . VAL A 1 81 ? -0.813 -9.259 2.500 1.00 96.69 81 VAL A O 1
ATOM 647 N N . ILE A 1 82 ? 0.829 -7.757 2.242 1.00 96.44 82 ILE A N 1
ATOM 648 C CA . ILE A 1 82 ? 1.943 -8.680 2.499 1.00 96.44 82 ILE A CA 1
ATOM 649 C C . ILE A 1 82 ? 2.212 -8.768 4.004 1.00 96.44 82 ILE A C 1
ATOM 651 O O . ILE A 1 82 ? 2.325 -9.853 4.566 1.00 96.44 82 ILE A O 1
ATOM 655 N N . THR A 1 83 ? 2.374 -7.615 4.660 1.00 94.94 83 THR A N 1
ATOM 656 C CA . THR A 1 83 ? 2.649 -7.533 6.101 1.00 94.94 83 THR A CA 1
ATOM 657 C C . THR A 1 83 ? 2.296 -6.157 6.651 1.00 94.94 83 THR A C 1
ATOM 659 O O . THR A 1 83 ? 2.316 -5.159 5.927 1.00 94.94 83 THR A O 1
ATOM 662 N N . ILE A 1 84 ? 2.040 -6.097 7.958 1.00 92.88 84 ILE A N 1
ATOM 663 C CA . ILE A 1 84 ? 1.807 -4.862 8.709 1.00 92.88 84 ILE A CA 1
ATOM 664 C C . ILE A 1 84 ? 2.899 -4.731 9.765 1.00 92.88 84 ILE A C 1
ATOM 666 O O . ILE A 1 84 ? 3.161 -5.664 10.520 1.00 92.88 84 ILE A O 1
ATOM 670 N N . GLN A 1 85 ? 3.550 -3.576 9.807 1.00 90.69 85 GLN A N 1
ATOM 671 C CA . GLN A 1 85 ? 4.534 -3.213 10.821 1.00 90.69 85 GLN A CA 1
ATOM 672 C C . GLN A 1 85 ? 3.913 -2.154 11.725 1.00 90.69 85 GLN A C 1
ATOM 674 O O . GLN A 1 85 ? 3.515 -1.100 11.240 1.00 90.69 85 GLN A O 1
ATOM 679 N N . VAL A 1 86 ? 3.816 -2.432 13.024 1.00 87.12 86 VAL A N 1
ATOM 680 C CA . VAL A 1 86 ? 3.300 -1.479 14.015 1.00 87.12 86 VAL A CA 1
ATOM 681 C C . VAL A 1 86 ? 4.466 -0.725 14.640 1.00 87.12 86 VAL A C 1
ATOM 683 O O . VAL A 1 86 ? 5.450 -1.338 15.055 1.00 87.12 86 VAL A O 1
ATOM 686 N N . PHE A 1 87 ? 4.364 0.599 14.716 1.00 82.88 87 PHE A N 1
ATOM 687 C CA . PHE A 1 87 ? 5.399 1.435 15.307 1.00 82.88 87 PHE A CA 1
ATOM 688 C C . PHE A 1 87 ? 5.092 1.728 16.778 1.00 82.88 87 PHE A C 1
ATOM 690 O O . PHE A 1 87 ? 4.075 2.328 17.122 1.00 82.88 87 PHE A O 1
ATOM 697 N N . GLU A 1 88 ? 6.003 1.330 17.668 1.00 68.00 88 GLU A N 1
ATOM 698 C CA . GLU A 1 88 ? 6.009 1.801 19.056 1.00 68.00 88 GLU A CA 1
ATOM 699 C C . GLU A 1 88 ? 6.578 3.230 19.084 1.00 68.00 88 GLU A C 1
ATOM 701 O O . GLU A 1 88 ? 7.798 3.412 19.150 1.00 68.00 88 GLU A O 1
ATOM 706 N N . GLY A 1 89 ? 5.708 4.231 18.925 1.00 57.47 89 GLY A N 1
ATOM 707 C CA . GLY A 1 89 ? 6.040 5.664 18.930 1.00 57.47 89 GLY A CA 1
ATOM 708 C C . GLY A 1 89 ? 5.832 6.358 17.577 1.00 57.47 89 GLY A C 1
ATOM 709 O O . GLY A 1 89 ? 5.958 5.731 16.528 1.00 57.47 89 GLY A O 1
ATOM 710 N N . SER A 1 90 ? 5.506 7.655 17.613 1.00 55.78 90 SER A N 1
ATOM 711 C CA . SER A 1 90 ? 5.288 8.486 16.422 1.00 55.78 90 SER A CA 1
ATOM 712 C C . SER A 1 90 ? 6.598 8.828 15.702 1.00 55.78 90 SER A C 1
ATOM 714 O O . SER A 1 90 ? 7.643 8.996 16.334 1.00 55.78 90 SER A O 1
ATOM 716 N N . GLY A 1 91 ? 6.543 8.958 14.372 1.00 55.91 91 GLY A N 1
ATOM 717 C CA . GLY A 1 91 ? 7.657 9.489 13.573 1.00 55.91 91 GLY A CA 1
ATOM 718 C C . GLY A 1 91 ? 8.728 8.472 13.166 1.00 55.91 91 GLY A C 1
ATOM 719 O O . GLY A 1 91 ? 9.842 8.866 12.823 1.00 55.91 91 GLY A O 1
ATOM 720 N N . LYS A 1 92 ? 8.422 7.169 13.190 1.00 59.69 92 LYS A N 1
ATOM 721 C CA . LYS A 1 92 ? 9.305 6.145 12.610 1.00 59.69 92 LYS A CA 1
ATOM 722 C C . LYS A 1 92 ? 9.099 6.081 11.093 1.00 5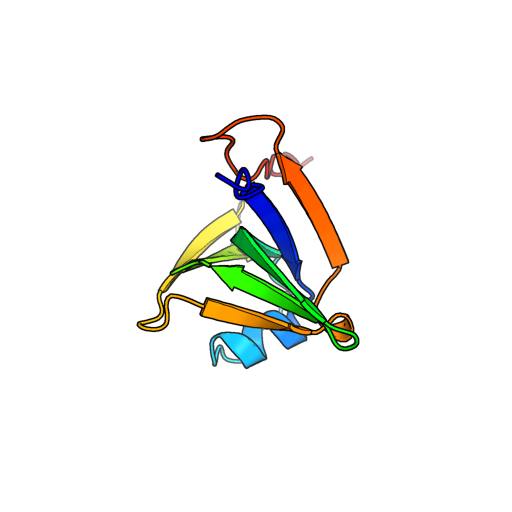9.69 92 LYS A C 1
ATOM 724 O O . LYS A 1 92 ? 7.975 5.952 10.621 1.00 59.69 92 LYS A O 1
ATOM 729 N N . GLU A 1 93 ? 10.183 6.193 10.330 1.00 59.72 93 GLU A N 1
ATOM 730 C CA . GLU A 1 93 ? 10.152 6.040 8.871 1.00 59.72 93 GLU A CA 1
ATOM 731 C C . GLU A 1 93 ? 9.914 4.579 8.467 1.00 59.72 93 GLU A C 1
ATOM 733 O O . GLU A 1 93 ? 10.349 3.643 9.148 1.00 59.72 93 GLU A O 1
ATOM 738 N N . ILE A 1 94 ? 9.276 4.380 7.308 1.00 65.25 94 ILE A N 1
ATOM 739 C CA . ILE A 1 94 ? 9.246 3.079 6.635 1.00 65.25 94 ILE A CA 1
ATOM 740 C C . ILE A 1 94 ? 10.691 2.658 6.348 1.00 6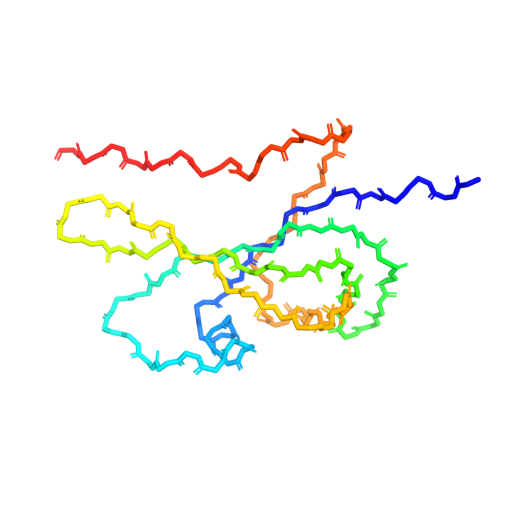5.25 94 ILE A C 1
ATOM 742 O O . ILE A 1 94 ? 11.364 3.201 5.474 1.00 65.25 94 ILE A O 1
ATOM 746 N N . GLY A 1 95 ? 11.166 1.660 7.093 1.00 55.47 95 GLY A N 1
ATOM 747 C CA . GLY A 1 95 ? 12.503 1.103 6.945 1.00 55.47 95 GLY A CA 1
ATOM 748 C C . GLY A 1 95 ? 12.635 0.279 5.667 1.00 55.47 95 GLY A C 1
ATOM 749 O O . GLY A 1 95 ? 12.625 -0.949 5.717 1.00 55.47 95 GLY A O 1
ATOM 750 N N . PHE A 1 96 ? 12.793 0.931 4.516 1.00 52.41 96 PHE A N 1
ATOM 751 C CA . PHE A 1 96 ? 13.346 0.287 3.331 1.00 52.41 96 PHE A CA 1
ATOM 752 C C . PHE A 1 96 ? 14.854 0.536 3.293 1.00 52.41 96 PHE A C 1
ATOM 754 O O . PHE A 1 96 ? 15.304 1.601 2.879 1.00 52.41 96 PHE A O 1
ATOM 761 N N . LYS A 1 97 ? 15.655 -0.451 3.705 1.00 48.56 97 LYS A N 1
ATOM 762 C CA . LYS A 1 97 ? 17.082 -0.477 3.366 1.00 48.56 97 LYS A CA 1
ATOM 763 C C . LYS A 1 97 ? 17.194 -1.155 1.998 1.00 48.56 97 LYS A C 1
ATOM 765 O O . LYS A 1 97 ? 16.916 -2.356 1.925 1.00 48.56 97 LYS A O 1
ATOM 770 N N . PRO A 1 98 ? 17.546 -0.440 0.912 1.00 46.50 98 PRO A N 1
ATOM 771 C CA . PRO A 1 98 ? 17.829 -1.097 -0.355 1.00 46.50 98 PRO A CA 1
ATOM 772 C C . PRO A 1 98 ? 18.914 -2.144 -0.099 1.00 46.50 98 PRO A C 1
ATOM 774 O O . PRO A 1 98 ? 19.916 -1.838 0.553 1.00 46.50 98 PRO A O 1
ATOM 777 N N . ALA A 1 99 ? 18.717 -3.375 -0.572 1.00 42.81 99 ALA A N 1
ATOM 778 C CA . ALA A 1 99 ? 19.838 -4.297 -0.672 1.00 42.81 99 ALA A CA 1
ATOM 779 C C . ALA A 1 99 ? 20.879 -3.606 -1.561 1.00 42.81 99 ALA A C 1
ATOM 781 O O . ALA A 1 99 ? 20.546 -3.171 -2.669 1.00 42.81 99 ALA A O 1
ATOM 782 N N . ALA A 1 100 ? 22.091 -3.408 -1.037 1.00 35.97 100 ALA A N 1
ATOM 783 C CA . ALA A 1 100 ? 23.190 -2.925 -1.855 1.00 35.97 100 ALA A CA 1
ATOM 784 C C . ALA A 1 100 ? 23.346 -3.897 -3.038 1.00 35.97 100 ALA A C 1
ATOM 786 O O . ALA A 1 100 ? 23.197 -5.103 -2.828 1.00 35.97 100 ALA A O 1
ATOM 787 N N . PRO A 1 101 ? 23.572 -3.402 -4.264 1.00 43.34 101 PRO A N 1
ATOM 788 C CA . PRO A 1 101 ? 23.934 -4.290 -5.357 1.00 43.34 101 PRO A CA 1
ATOM 789 C C . PRO A 1 101 ? 25.223 -5.025 -4.963 1.00 43.34 101 PRO A C 1
ATOM 791 O O . PRO A 1 101 ? 26.183 -4.372 -4.548 1.00 43.34 101 PRO A O 1
ATOM 794 N N . GLU A 1 102 ? 25.193 -6.359 -5.018 1.00 38.28 102 GLU A N 1
ATOM 795 C CA . GLU A 1 102 ? 26.393 -7.209 -4.958 1.00 38.28 102 GLU A CA 1
ATOM 796 C C . GLU A 1 102 ? 27.292 -6.974 -6.178 1.00 38.28 102 GLU A C 1
ATOM 798 O O . GLU A 1 102 ? 26.743 -6.729 -7.282 1.00 38.28 102 GLU A O 1
#

pLDDT: mean 84.67, std 16.76, range [35.97, 97.19]

Sequence (102 aa):
MMDSREVAVWLHDDHARLIVGAAPANKPSRWAIQGAIVEEVGVGLWLRTDTIQEFRPIAIGVKQVNWQFASTQLLIRWDAVITIQVFEGSGKEIGFKPAAPE